Protein AF-A0A0G3HF20-F1 (afdb_monomer_lite)

Secondary structure (DSSP, 8-state):
-------TTHHHHHHHHHHHHHT-S-HHHHHHHHHHHHHT-HHHHHHHHHHHHHHH--SPPPHHHHHHHHHHHT-TTTS-HHHHHHHHHHHHHHHHHHHT----

Foldseek 3Di:
DPPPCPPPLLVVLVVLLVLVLVQDPDVVVSVVLSCCCVVPVNVVSVVVVLVCLVVGDLGARDPVSLVSNLVSQQPVVPDDPVSNVSSVVSSVVSNVSNVVPPPD

Structure (mmCIF, N/CA/C/O backbone):
data_AF-A0A0G3HF20-F1
#
_entry.id   AF-A0A0G3HF20-F1
#
loop_
_atom_site.group_PDB
_atom_site.id
_atom_site.type_symbol
_atom_site.label_atom_id
_atom_site.label_alt_id
_atom_site.label_comp_id
_atom_site.label_asym_id
_atom_site.label_entity_id
_atom_site.label_seq_id
_atom_site.pdbx_PDB_ins_code
_atom_site.Cartn_x
_atom_site.Cartn_y
_atom_site.Cartn_z
_atom_site.occupancy
_atom_site.B_iso_or_equiv
_atom_site.auth_seq_id
_atom_site.auth_comp_id
_atom_site.auth_asym_id
_atom_site.auth_atom_id
_atom_site.pdbx_PDB_model_num
ATOM 1 N N . MET A 1 1 ? 2.939 3.410 -34.552 1.00 37.47 1 MET A N 1
ATOM 2 C CA . MET A 1 1 ? 2.304 2.459 -33.624 1.00 37.47 1 MET A CA 1
ATOM 3 C C . MET A 1 1 ? 3.212 2.412 -32.426 1.00 37.47 1 MET A C 1
ATOM 5 O O . MET A 1 1 ? 4.308 1.889 -32.548 1.00 37.47 1 MET A O 1
ATOM 9 N N . THR A 1 2 ? 2.844 3.107 -31.357 1.00 38.00 2 THR A N 1
ATOM 10 C CA . THR A 1 2 ? 3.542 2.975 -30.081 1.00 38.00 2 THR A CA 1
ATOM 11 C C . THR A 1 2 ? 3.212 1.573 -29.600 1.00 38.00 2 THR A C 1
ATOM 13 O O . THR A 1 2 ? 2.037 1.281 -29.375 1.00 38.00 2 THR A O 1
ATOM 16 N N . ASP A 1 3 ? 4.204 0.687 -29.576 1.00 37.38 3 ASP A N 1
ATOM 17 C CA . ASP A 1 3 ? 4.089 -0.586 -28.877 1.00 37.38 3 ASP A CA 1
ATOM 18 C C . ASP A 1 3 ? 3.858 -0.233 -27.412 1.00 37.38 3 ASP A C 1
ATOM 20 O O . ASP A 1 3 ? 4.785 0.093 -26.673 1.00 37.38 3 ASP A O 1
ATOM 24 N N . VAL A 1 4 ? 2.590 -0.207 -27.009 1.00 41.81 4 VAL A N 1
ATOM 25 C CA . VAL A 1 4 ? 2.227 -0.248 -25.602 1.00 41.81 4 VAL A CA 1
ATOM 26 C C . VAL A 1 4 ? 2.506 -1.687 -25.197 1.00 41.81 4 VAL A C 1
ATOM 28 O O . VAL A 1 4 ? 1.607 -2.526 -25.138 1.00 41.81 4 VAL A O 1
ATOM 31 N N . HIS A 1 5 ? 3.782 -1.994 -24.970 1.00 41.28 5 HIS A N 1
ATOM 32 C CA . HIS A 1 5 ? 4.163 -3.078 -24.086 1.00 41.28 5 HIS A CA 1
ATOM 33 C C . HIS A 1 5 ? 3.663 -2.680 -22.694 1.00 41.28 5 HIS A C 1
ATOM 35 O O . HIS A 1 5 ? 4.427 -2.270 -21.831 1.00 41.28 5 HIS A O 1
ATOM 41 N N . LEU A 1 6 ? 2.347 -2.779 -22.484 1.00 45.34 6 LEU A N 1
ATOM 42 C CA . LEU A 1 6 ? 1.807 -3.081 -21.173 1.00 45.34 6 LEU A CA 1
ATOM 43 C C . LEU A 1 6 ? 2.526 -4.366 -20.789 1.00 45.34 6 LEU A C 1
ATOM 45 O O . LEU A 1 6 ? 2.237 -5.434 -21.342 1.00 45.34 6 LEU A O 1
ATOM 49 N N . HIS A 1 7 ? 3.568 -4.231 -19.970 1.00 48.44 7 HIS A N 1
ATOM 50 C CA . HIS A 1 7 ? 4.332 -5.363 -19.494 1.00 48.44 7 HIS A CA 1
ATOM 51 C C . HIS A 1 7 ? 3.309 -6.366 -18.961 1.00 48.44 7 HIS A C 1
ATOM 53 O O . HIS A 1 7 ? 2.395 -6.006 -18.225 1.00 48.44 7 HIS A O 1
ATOM 59 N N . SER A 1 8 ? 3.402 -7.633 -19.375 1.00 44.47 8 SER A N 1
ATOM 60 C CA . SER A 1 8 ? 2.449 -8.676 -18.948 1.00 44.47 8 SER A CA 1
ATOM 61 C C . SER A 1 8 ? 2.315 -8.793 -17.416 1.00 44.47 8 SER A C 1
ATOM 63 O O . SER A 1 8 ? 1.387 -9.429 -16.916 1.00 44.47 8 SER A O 1
ATOM 65 N N . TRP A 1 9 ? 3.241 -8.155 -16.702 1.00 47.16 9 TRP A N 1
ATOM 66 C CA . TRP A 1 9 ? 3.247 -7.851 -15.284 1.00 47.16 9 TRP A CA 1
ATOM 67 C C . TRP A 1 9 ? 2.078 -6.983 -14.805 1.00 47.16 9 TRP A C 1
ATOM 69 O O . TRP A 1 9 ? 1.373 -7.417 -13.899 1.00 47.16 9 TRP A O 1
ATOM 79 N N . THR A 1 10 ? 1.774 -5.859 -15.466 1.00 51.50 10 THR A N 1
ATOM 80 C CA . THR A 1 10 ? 0.742 -4.885 -15.048 1.00 51.50 10 THR A CA 1
ATOM 81 C C . THR A 1 10 ? -0.648 -5.520 -14.893 1.00 51.50 10 THR A C 1
ATOM 83 O O . THR A 1 10 ? -1.450 -5.107 -14.062 1.00 51.50 10 THR A O 1
ATOM 86 N N . PHE A 1 11 ? -0.946 -6.574 -15.663 1.00 52.03 11 PHE A N 1
ATOM 87 C CA . PHE A 1 11 ? -2.226 -7.288 -15.581 1.00 52.03 11 PHE A CA 1
ATOM 88 C C . PHE A 1 11 ? -2.270 -8.391 -14.512 1.00 52.03 11 PHE A C 1
ATOM 90 O O . PHE A 1 11 ? -3.363 -8.804 -14.121 1.00 52.03 11 PHE A O 1
ATOM 97 N N . LYS A 1 12 ? -1.121 -8.902 -14.049 1.00 54.69 12 LYS A N 1
ATOM 98 C CA . LYS A 1 12 ? -1.064 -9.964 -13.026 1.00 54.69 12 LYS A CA 1
ATOM 99 C C . LYS A 1 12 ? -1.122 -9.404 -11.605 1.00 54.69 12 LYS A C 1
ATOM 101 O O . LYS A 1 12 ? -1.635 -10.089 -10.723 1.00 54.69 12 LYS A O 1
ATOM 106 N N . SER A 1 13 ? -0.627 -8.187 -11.398 1.00 64.81 13 SER A N 1
ATOM 107 C CA . SER A 1 13 ? -0.573 -7.505 -10.100 1.00 64.81 13 SER A CA 1
ATOM 108 C C . SER A 1 13 ? -1.846 -6.712 -9.758 1.00 64.81 13 SER A C 1
ATOM 110 O O . SER A 1 13 ? -2.197 -6.585 -8.582 1.00 64.81 13 SER A O 1
ATOM 112 N N . PHE A 1 14 ? -2.613 -6.309 -10.779 1.00 69.81 14 PHE A N 1
ATOM 113 C CA . PHE A 1 14 ? -3.797 -5.449 -10.659 1.00 69.81 14 PHE A CA 1
ATOM 114 C C . PHE A 1 14 ? -4.826 -5.853 -9.585 1.00 69.81 14 PHE A C 1
ATOM 116 O O . PHE A 1 14 ? -5.296 -4.984 -8.853 1.00 69.81 14 PHE A O 1
ATOM 123 N N . PRO A 1 15 ? -5.217 -7.139 -9.437 1.00 77.12 15 PRO A N 1
ATOM 124 C CA . PRO A 1 15 ? -6.249 -7.504 -8.465 1.00 77.12 15 PRO A CA 1
ATOM 125 C C . PRO A 1 15 ? -5.810 -7.325 -7.007 1.00 77.12 15 PRO A C 1
ATOM 127 O O . PRO A 1 15 ? -6.632 -6.968 -6.167 1.00 77.12 15 PRO A O 1
ATOM 130 N N . ALA A 1 16 ? -4.535 -7.579 -6.699 1.00 80.50 16 ALA A N 1
ATOM 131 C CA . ALA A 1 16 ? -4.010 -7.444 -5.341 1.00 80.50 16 ALA A CA 1
ATOM 132 C C . ALA A 1 16 ? -3.829 -5.967 -4.965 1.00 80.50 16 ALA A C 1
ATOM 134 O O . ALA A 1 16 ? -4.183 -5.562 -3.860 1.00 80.50 16 ALA A O 1
ATOM 135 N N . GLU A 1 17 ? -3.357 -5.154 -5.908 1.00 82.44 17 GLU A N 1
ATOM 136 C CA . GLU A 1 17 ? -3.229 -3.701 -5.752 1.00 82.44 17 GLU A CA 1
ATOM 137 C C . GLU A 1 17 ? -4.587 -3.027 -5.601 1.00 82.44 17 GLU A C 1
ATOM 139 O O . GLU A 1 17 ? -4.799 -2.270 -4.659 1.00 82.44 17 GLU A O 1
ATOM 144 N N . ALA A 1 18 ? -5.543 -3.360 -6.473 1.00 82.00 18 ALA A N 1
ATOM 145 C CA . ALA A 1 18 ? -6.904 -2.848 -6.380 1.00 82.00 18 ALA A CA 1
ATOM 146 C C . ALA A 1 18 ? -7.563 -3.237 -5.049 1.00 82.00 18 ALA A C 1
ATOM 148 O O . ALA A 1 18 ? -8.270 -2.425 -4.450 1.00 82.00 18 ALA A O 1
ATOM 149 N N . ALA A 1 19 ? -7.311 -4.457 -4.558 1.00 85.31 19 ALA A N 1
ATOM 150 C CA . ALA A 1 19 ? -7.769 -4.865 -3.238 1.00 85.31 19 ALA A CA 1
ATOM 151 C C . ALA A 1 19 ? -7.151 -3.985 -2.144 1.00 85.31 19 ALA A C 1
ATOM 153 O O . ALA A 1 19 ? -7.894 -3.471 -1.316 1.00 85.31 19 ALA A O 1
ATOM 154 N N . LEU A 1 20 ? -5.839 -3.739 -2.161 1.00 86.88 20 LEU A N 1
ATOM 155 C CA . LEU A 1 20 ? -5.185 -2.861 -1.186 1.00 86.88 20 LEU A CA 1
ATOM 156 C C . LEU A 1 20 ? -5.722 -1.423 -1.237 1.00 86.88 20 LEU A C 1
ATOM 158 O O . LEU A 1 20 ? -6.072 -0.867 -0.198 1.00 86.88 20 LEU A O 1
ATOM 162 N N . LEU A 1 21 ? -5.873 -0.855 -2.435 1.00 87.38 21 LEU A N 1
ATOM 163 C CA . LEU A 1 21 ? -6.430 0.483 -2.646 1.00 87.38 21 LEU A CA 1
ATOM 164 C C . LEU A 1 21 ? -7.885 0.600 -2.166 1.00 87.38 21 LEU A C 1
ATOM 166 O O . LEU A 1 21 ? -8.283 1.658 -1.687 1.00 87.38 21 LEU A O 1
ATOM 170 N N . SER A 1 22 ? -8.673 -0.480 -2.221 1.00 87.88 22 SER A N 1
ATOM 171 C CA . SER A 1 22 ? -10.055 -0.483 -1.712 1.00 87.88 22 SER A CA 1
ATOM 172 C C . SER A 1 22 ? -10.163 -0.294 -0.193 1.00 87.88 22 SER A C 1
ATOM 174 O O . SER A 1 22 ? -11.228 0.077 0.298 1.00 87.88 22 SER A O 1
ATOM 176 N N . TYR A 1 23 ? -9.064 -0.512 0.539 1.00 87.38 23 TYR A N 1
ATOM 177 C CA . TYR A 1 23 ? -8.954 -0.248 1.976 1.00 87.38 23 TYR A CA 1
ATOM 178 C C . TYR A 1 23 ? -8.257 1.083 2.292 1.00 87.38 23 TYR A C 1
ATOM 180 O O . TYR A 1 23 ? -7.992 1.357 3.462 1.00 87.38 23 TYR A O 1
ATOM 188 N N . SER A 1 24 ? -7.944 1.900 1.281 1.00 87.00 24 SER A N 1
ATOM 189 C CA . SER A 1 24 ? -7.295 3.194 1.489 1.00 87.00 24 SER A CA 1
ATOM 190 C C . SER A 1 24 ? -8.181 4.142 2.296 1.00 87.00 24 SER A C 1
ATOM 192 O O . SER A 1 24 ? -9.381 4.265 2.047 1.00 87.00 24 SER A O 1
ATOM 194 N N . ASP A 1 25 ? -7.563 4.866 3.229 1.00 86.50 25 ASP A N 1
ATOM 195 C CA . ASP A 1 25 ? -8.213 5.956 3.963 1.00 86.50 25 ASP A CA 1
ATOM 196 C C . ASP A 1 25 ? -8.439 7.223 3.114 1.00 86.50 25 ASP A C 1
ATOM 198 O O . ASP A 1 25 ? -9.127 8.143 3.560 1.00 86.50 25 ASP A O 1
ATOM 202 N N . ASP A 1 26 ? -7.888 7.284 1.895 1.00 87.06 26 ASP A N 1
ATOM 203 C CA . ASP A 1 26 ? -8.052 8.394 0.952 1.00 87.06 26 ASP A CA 1
ATOM 204 C C . ASP A 1 26 ? -8.497 7.868 -0.432 1.00 87.06 26 ASP A C 1
ATOM 206 O O . ASP A 1 26 ? -7.661 7.552 -1.285 1.00 87.06 26 ASP A O 1
ATOM 210 N N . PRO A 1 27 ? -9.816 7.725 -0.671 1.00 82.75 27 PRO A N 1
ATOM 211 C CA . PRO A 1 27 ? -10.338 7.089 -1.881 1.00 82.75 27 PRO A CA 1
ATOM 212 C C . PRO A 1 27 ? -10.127 7.922 -3.153 1.00 82.75 27 PRO A C 1
ATOM 214 O O . PRO A 1 27 ? -9.956 7.350 -4.231 1.00 82.75 27 PRO A O 1
ATOM 217 N N . ASP A 1 28 ? -10.118 9.255 -3.044 1.00 84.50 28 ASP A N 1
ATOM 218 C CA . ASP A 1 28 ? -9.869 10.146 -4.184 1.00 84.50 28 ASP A CA 1
ATOM 219 C C . ASP A 1 28 ? -8.414 10.015 -4.650 1.00 84.50 28 ASP A C 1
ATOM 221 O O . ASP A 1 28 ? -8.130 9.951 -5.850 1.00 84.50 28 ASP A O 1
ATOM 225 N N . TRP A 1 29 ? -7.488 9.903 -3.698 1.00 85.81 29 TRP A N 1
ATOM 226 C CA . TRP A 1 29 ? -6.094 9.623 -3.997 1.00 85.81 29 TRP A CA 1
ATOM 227 C C . TRP A 1 29 ? -5.876 8.201 -4.535 1.00 85.81 29 TRP A C 1
ATOM 229 O O . TRP A 1 29 ? -5.185 8.030 -5.541 1.00 85.81 29 TRP A O 1
ATOM 239 N N . ALA A 1 30 ? -6.500 7.188 -3.926 1.00 83.81 30 ALA A N 1
ATOM 240 C CA . ALA A 1 30 ? -6.391 5.801 -4.377 1.00 83.81 30 ALA A CA 1
ATOM 241 C C . ALA A 1 30 ? -6.821 5.649 -5.847 1.00 83.81 30 ALA A C 1
ATOM 243 O O . ALA A 1 30 ? -6.199 4.916 -6.621 1.00 83.81 30 ALA A O 1
ATOM 244 N N . TYR A 1 31 ? -7.845 6.403 -6.259 1.00 81.06 31 TYR A N 1
ATOM 245 C CA . TYR A 1 31 ? -8.249 6.506 -7.657 1.00 81.06 31 TYR A CA 1
ATOM 246 C C . TYR A 1 31 ? -7.156 7.135 -8.541 1.00 81.06 31 TYR A C 1
ATOM 248 O O . TYR A 1 31 ? -6.867 6.601 -9.612 1.00 81.06 31 TYR A O 1
ATOM 256 N N . SER A 1 32 ? -6.513 8.220 -8.097 1.00 80.81 32 SER A N 1
ATOM 257 C CA . SER A 1 32 ? -5.416 8.872 -8.833 1.00 80.81 32 SER A CA 1
ATOM 258 C C . SER A 1 32 ? -4.232 7.929 -9.068 1.00 80.81 32 SER A C 1
ATOM 260 O O . SER A 1 32 ? -3.790 7.782 -10.205 1.00 80.81 32 SER A O 1
ATOM 262 N N . VAL A 1 33 ? -3.777 7.222 -8.030 1.00 78.88 33 VAL A N 1
ATOM 263 C CA . VAL A 1 33 ? -2.689 6.233 -8.135 1.00 78.88 33 VAL A CA 1
ATOM 264 C C . VAL A 1 33 ? -3.044 5.099 -9.080 1.00 78.88 33 VAL A C 1
ATOM 266 O O . VAL A 1 33 ? -2.239 4.737 -9.936 1.00 78.88 33 VAL A O 1
ATOM 269 N N . SER A 1 34 ? -4.274 4.581 -8.993 1.00 77.38 34 SER A N 1
ATOM 270 C CA . SER A 1 34 ? -4.730 3.536 -9.914 1.00 77.38 34 SER A CA 1
ATOM 271 C C . SER A 1 34 ? -4.653 3.985 -11.379 1.00 77.38 34 SER A C 1
ATOM 273 O O . SER A 1 34 ? -4.364 3.179 -12.261 1.00 77.38 34 SER A O 1
ATOM 275 N N . PHE A 1 35 ? -4.855 5.279 -11.650 1.00 75.25 35 PHE A N 1
ATOM 276 C CA . PHE A 1 35 ? -4.748 5.833 -12.992 1.00 75.25 35 PHE A CA 1
ATOM 277 C C . PHE A 1 35 ? -3.289 5.971 -13.445 1.00 75.25 35 PHE A C 1
ATOM 279 O O . PHE A 1 35 ? -2.986 5.581 -14.572 1.00 75.25 35 PHE A O 1
ATOM 286 N N . SER A 1 36 ? -2.386 6.448 -12.580 1.00 74.12 36 SER A N 1
ATOM 287 C CA . SER A 1 36 ? -0.941 6.521 -12.870 1.00 74.12 36 SER A CA 1
ATOM 288 C C . SER A 1 36 ? -0.356 5.135 -13.168 1.00 74.12 36 SER A C 1
ATOM 290 O O . SER A 1 36 ? 0.324 4.940 -14.178 1.00 74.12 36 SER A O 1
ATOM 292 N N . MET A 1 37 ? -0.742 4.135 -12.368 1.00 73.44 37 MET A N 1
ATOM 293 C CA . MET A 1 37 ? -0.326 2.742 -12.545 1.00 73.44 37 MET A CA 1
ATOM 294 C C . MET A 1 37 ? -0.781 2.138 -13.882 1.00 73.44 37 MET A C 1
ATOM 296 O O . MET A 1 37 ? -0.022 1.422 -14.534 1.00 73.44 37 MET A O 1
ATOM 300 N N . VAL A 1 38 ? -2.006 2.439 -14.328 1.00 70.31 38 VAL A N 1
ATOM 301 C CA . VAL A 1 38 ? -2.541 1.981 -15.628 1.00 70.31 38 VAL A CA 1
ATOM 302 C C . VAL A 1 38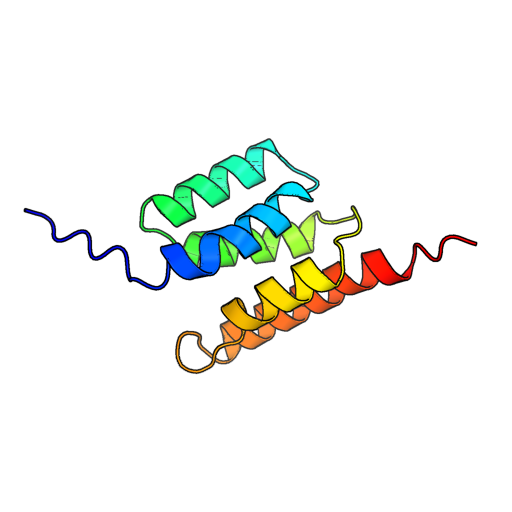 ? -1.993 2.803 -16.802 1.00 70.31 38 VAL A C 1
ATOM 304 O O . VAL A 1 38 ? -1.914 2.301 -17.925 1.00 70.31 38 VAL A O 1
ATOM 307 N N . GLY A 1 39 ? -1.630 4.064 -16.563 1.00 63.56 39 GLY A N 1
ATOM 308 C CA . GLY A 1 39 ? -1.233 5.046 -17.575 1.00 63.56 39 GLY A CA 1
ATOM 309 C C . GLY A 1 39 ? 0.192 4.904 -18.116 1.00 63.56 39 GLY A C 1
ATOM 310 O O . GLY A 1 39 ? 0.527 5.588 -19.083 1.00 63.56 39 GLY A O 1
ATOM 311 N N . GLY A 1 40 ? 1.005 4.008 -17.545 1.00 64.69 40 GLY A N 1
ATOM 312 C CA . GLY A 1 40 ? 2.399 3.773 -17.943 1.00 64.69 40 GLY A CA 1
ATOM 313 C C . GLY A 1 40 ? 3.447 4.320 -16.967 1.00 64.69 40 GLY A C 1
ATOM 314 O O . GLY A 1 40 ? 4.633 4.176 -17.240 1.00 64.69 40 GLY A O 1
ATOM 315 N N . GLU A 1 41 ? 3.024 4.888 -15.836 1.00 72.25 41 GLU A N 1
ATOM 316 C CA . GLU A 1 41 ? 3.874 5.406 -14.750 1.00 72.25 41 GLU A CA 1
ATOM 317 C C . GLU A 1 41 ? 3.772 4.469 -13.534 1.00 72.25 41 GLU A C 1
ATOM 319 O O . GLU A 1 41 ? 3.455 4.874 -12.418 1.00 72.25 41 GLU A O 1
ATOM 324 N N . TYR A 1 42 ? 3.928 3.165 -13.778 1.00 72.12 42 TYR A N 1
ATOM 325 C CA . TYR A 1 42 ? 3.626 2.136 -12.783 1.00 72.12 42 TYR A CA 1
ATOM 326 C C . TYR A 1 42 ? 4.561 2.173 -11.574 1.00 72.12 42 TYR A C 1
ATOM 328 O O . TYR A 1 42 ? 4.064 2.171 -10.453 1.00 72.12 42 TYR A O 1
ATOM 336 N N . GLU A 1 43 ? 5.877 2.258 -11.782 1.00 73.25 43 GLU A N 1
ATOM 337 C CA . GLU A 1 43 ? 6.859 2.344 -10.688 1.00 73.25 43 GLU A CA 1
ATOM 338 C C . GLU A 1 43 ? 6.620 3.590 -9.822 1.00 73.25 43 GLU A C 1
ATOM 340 O O . GLU A 1 43 ? 6.471 3.470 -8.608 1.00 73.25 43 GLU A O 1
ATOM 345 N N . ASP A 1 44 ? 6.449 4.759 -10.447 1.00 76.56 44 ASP A N 1
ATOM 346 C CA . ASP A 1 44 ? 6.140 6.012 -9.746 1.00 76.56 44 ASP A CA 1
ATOM 347 C C . ASP A 1 44 ? 4.807 5.925 -8.979 1.00 76.56 44 ASP A C 1
ATOM 349 O O . ASP A 1 44 ? 4.699 6.375 -7.837 1.00 76.56 44 ASP A O 1
ATOM 353 N N . GLY A 1 45 ? 3.791 5.294 -9.577 1.00 78.94 45 GLY A N 1
ATOM 354 C CA . GLY A 1 45 ? 2.500 5.056 -8.935 1.00 78.94 45 GLY A CA 1
ATOM 355 C C . GLY A 1 45 ? 2.589 4.107 -7.736 1.00 78.94 45 GLY A C 1
ATOM 356 O O . GLY A 1 45 ? 1.931 4.345 -6.724 1.00 78.94 45 GLY A O 1
ATOM 357 N N . VAL A 1 46 ? 3.410 3.052 -7.812 1.00 83.00 46 VAL A N 1
ATOM 358 C CA . VAL A 1 46 ? 3.687 2.148 -6.680 1.00 83.00 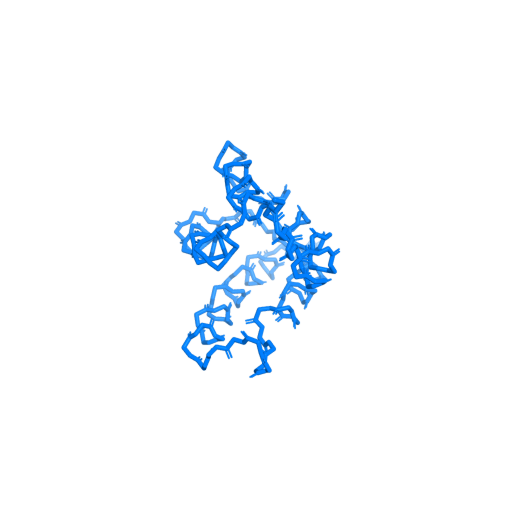46 VAL A 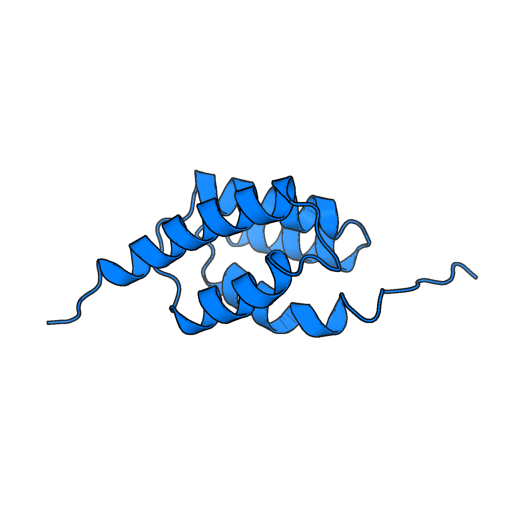CA 1
ATOM 359 C C . VAL A 1 46 ? 4.425 2.894 -5.570 1.00 83.00 46 VAL A C 1
ATOM 361 O O . VAL A 1 46 ? 4.071 2.746 -4.398 1.00 83.00 46 VAL A O 1
ATOM 364 N N . ASP A 1 47 ? 5.415 3.713 -5.916 1.00 85.25 47 ASP A N 1
ATOM 365 C CA . ASP A 1 47 ? 6.207 4.456 -4.939 1.00 85.25 47 ASP A CA 1
ATOM 366 C C . ASP A 1 47 ? 5.355 5.480 -4.173 1.00 85.25 47 ASP A C 1
ATOM 368 O O . ASP A 1 47 ? 5.373 5.513 -2.934 1.00 85.25 47 ASP A O 1
ATOM 372 N N . GLU A 1 48 ? 4.517 6.229 -4.900 1.00 85.56 48 GLU A N 1
ATOM 373 C CA . GLU A 1 48 ? 3.525 7.143 -4.331 1.00 85.56 48 GLU A CA 1
ATOM 374 C C . GLU A 1 48 ? 2.509 6.383 -3.464 1.00 85.56 48 GLU A C 1
ATOM 376 O O . GLU A 1 48 ? 2.162 6.833 -2.364 1.00 85.56 48 GLU A O 1
ATOM 381 N N . MET A 1 49 ? 2.070 5.201 -3.918 1.00 88.31 49 MET A N 1
ATOM 382 C CA . MET A 1 49 ? 1.175 4.332 -3.156 1.00 88.31 49 MET A CA 1
ATOM 383 C C . MET A 1 49 ? 1.754 3.978 -1.788 1.00 88.31 49 MET A C 1
ATOM 385 O O . MET A 1 49 ? 1.085 4.128 -0.761 1.00 88.31 49 MET A O 1
ATOM 389 N N . LEU A 1 50 ? 2.998 3.501 -1.768 1.00 90.50 50 LEU A N 1
ATOM 390 C CA . LEU A 1 50 ? 3.675 3.083 -0.548 1.00 90.50 50 LEU A CA 1
ATOM 391 C C . LEU A 1 50 ? 3.897 4.261 0.406 1.00 90.50 50 LEU A C 1
ATOM 393 O O . LEU A 1 50 ? 3.659 4.115 1.606 1.00 90.50 50 LEU A O 1
ATOM 397 N N . ASP A 1 51 ? 4.284 5.432 -0.100 1.00 89.81 51 ASP A N 1
ATOM 398 C CA . ASP A 1 51 ? 4.488 6.615 0.743 1.00 89.81 51 ASP A CA 1
ATOM 399 C C . ASP A 1 51 ? 3.204 7.085 1.417 1.00 89.81 51 ASP A C 1
ATOM 401 O O . ASP A 1 51 ? 3.210 7.460 2.590 1.00 89.81 51 ASP A O 1
ATOM 405 N N . LEU A 1 52 ? 2.074 7.043 0.718 1.00 86.06 52 LEU A N 1
ATOM 406 C CA . LEU A 1 52 ? 0.815 7.509 1.289 1.00 86.06 52 LEU A CA 1
ATOM 407 C C . LEU A 1 52 ? 0.145 6.477 2.186 1.00 86.06 52 LEU A C 1
ATOM 409 O O . LEU A 1 52 ? -0.453 6.870 3.190 1.00 86.06 52 LEU A O 1
ATOM 413 N N . LEU A 1 53 ? 0.339 5.183 1.928 1.00 89.62 53 LEU A N 1
ATOM 414 C CA . LEU A 1 53 ? 0.046 4.149 2.919 1.00 89.62 53 LEU A CA 1
ATOM 415 C C . LEU A 1 53 ? 0.879 4.363 4.192 1.00 89.62 53 LEU A C 1
ATOM 417 O O . LEU A 1 53 ? 0.347 4.274 5.300 1.00 89.62 53 LEU A O 1
ATOM 421 N N . ASP A 1 54 ? 2.159 4.721 4.062 1.00 90.25 54 ASP A N 1
ATOM 422 C CA . ASP A 1 54 ? 2.990 5.063 5.217 1.00 90.25 54 ASP A CA 1
ATOM 423 C C . ASP A 1 54 ? 2.523 6.364 5.891 1.00 90.25 54 ASP A C 1
ATOM 425 O O . ASP A 1 54 ? 2.540 6.482 7.109 1.00 90.25 54 ASP A O 1
ATOM 429 N N . LEU A 1 55 ? 2.036 7.362 5.167 1.00 88.50 55 LEU A N 1
ATOM 430 C CA . LEU A 1 55 ? 1.631 8.618 5.802 1.00 88.50 55 LEU A CA 1
ATOM 431 C C . LEU A 1 55 ? 0.240 8.563 6.442 1.00 88.50 55 LEU A C 1
ATOM 433 O O . LEU A 1 55 ? 0.028 9.192 7.481 1.00 88.50 55 LEU A O 1
ATOM 437 N N . ARG A 1 56 ? -0.714 7.871 5.814 1.00 84.31 56 ARG A N 1
ATOM 438 C CA . ARG A 1 56 ? -2.148 8.079 6.070 1.00 84.31 56 ARG A CA 1
ATOM 439 C C . ARG A 1 56 ? -2.910 6.836 6.504 1.00 84.31 56 ARG A C 1
ATOM 441 O O . ARG A 1 56 ? -3.967 7.003 7.106 1.00 84.31 56 ARG A O 1
ATOM 448 N N . GLN A 1 57 ? -2.400 5.630 6.242 1.00 90.31 57 GLN A N 1
ATOM 449 C CA . GLN A 1 57 ? -3.162 4.415 6.521 1.00 90.31 57 GLN A CA 1
ATOM 450 C C . GLN A 1 57 ? -3.336 4.191 8.033 1.00 90.31 57 GLN A C 1
ATOM 452 O O . GLN A 1 57 ? -2.372 4.031 8.786 1.00 90.31 57 GLN A O 1
ATOM 457 N N . VAL A 1 58 ? -4.591 4.131 8.455 1.00 88.44 58 VAL A N 1
ATOM 458 C CA . VAL A 1 58 ? -5.081 3.796 9.793 1.00 88.44 58 VAL A CA 1
ATOM 459 C C . VAL A 1 58 ? -6.152 2.707 9.744 1.00 88.44 58 VAL A C 1
ATOM 461 O O . VAL A 1 58 ? -6.278 1.953 10.712 1.00 88.44 58 VAL A O 1
ATOM 464 N N . THR A 1 59 ? -6.887 2.571 8.634 1.00 88.00 59 THR A N 1
ATOM 465 C CA . THR A 1 59 ? -7.859 1.489 8.460 1.00 88.00 59 THR A CA 1
ATOM 466 C C . THR A 1 59 ? -7.136 0.138 8.361 1.00 88.00 59 THR A C 1
ATOM 468 O O . THR A 1 59 ? -6.203 -0.014 7.565 1.00 88.00 59 THR A O 1
ATOM 471 N N . PRO A 1 60 ? -7.535 -0.868 9.160 1.00 89.44 60 PRO A N 1
ATOM 472 C CA . PRO A 1 60 ? -6.994 -2.217 9.071 1.00 89.44 60 PRO A CA 1
ATOM 473 C C . PRO A 1 60 ? -7.196 -2.848 7.689 1.00 89.44 60 PRO A C 1
ATOM 475 O O . PRO A 1 60 ? -8.313 -2.884 7.176 1.00 89.44 60 PRO A O 1
ATOM 478 N N . VAL A 1 61 ? -6.127 -3.423 7.134 1.00 89.94 61 VAL A N 1
ATOM 479 C CA . VAL A 1 61 ? -6.171 -4.196 5.885 1.00 89.94 61 VAL A CA 1
ATOM 480 C C . VAL A 1 61 ? -6.118 -5.694 6.211 1.00 89.94 61 VAL A C 1
ATOM 482 O O . VAL A 1 61 ? -5.299 -6.103 7.044 1.00 89.94 61 VAL A O 1
ATOM 485 N N . PRO A 1 62 ? -6.959 -6.536 5.581 1.00 90.62 62 PRO A N 1
ATOM 486 C CA . PRO A 1 62 ? -6.890 -7.983 5.742 1.00 90.62 62 PRO A CA 1
ATOM 487 C C . PRO A 1 62 ? -5.503 -8.549 5.422 1.00 90.62 62 PRO A C 1
ATOM 489 O O . PRO A 1 62 ? -4.830 -8.138 4.475 1.00 90.62 62 PRO A O 1
ATOM 492 N N . ARG A 1 63 ? -5.063 -9.516 6.230 1.00 90.38 63 ARG A N 1
ATOM 493 C CA . ARG A 1 63 ? -3.711 -10.082 6.147 1.00 90.38 63 ARG A CA 1
ATOM 494 C C . ARG A 1 63 ? -3.421 -10.734 4.793 1.00 90.38 63 ARG A C 1
ATOM 496 O O . ARG A 1 63 ? -2.314 -10.604 4.287 1.00 90.38 63 ARG A O 1
ATOM 503 N N . ASP A 1 64 ? -4.398 -11.425 4.225 1.00 90.38 64 ASP A N 1
ATOM 504 C CA . ASP A 1 64 ? -4.313 -12.077 2.919 1.00 90.38 64 ASP A CA 1
ATOM 505 C C . ASP A 1 64 ? -4.105 -11.072 1.777 1.00 90.38 64 ASP A C 1
ATOM 507 O O . ASP A 1 64 ? -3.311 -11.332 0.874 1.00 90.38 64 ASP A O 1
ATOM 511 N N . VAL A 1 65 ? -4.733 -9.893 1.854 1.00 90.31 65 VAL A N 1
ATOM 512 C CA . VAL A 1 65 ? -4.502 -8.789 0.907 1.00 90.31 65 VAL A CA 1
ATOM 513 C C . VAL A 1 65 ? -3.067 -8.270 1.026 1.00 90.31 65 VAL A C 1
ATOM 515 O O . VAL A 1 65 ? -2.377 -8.127 0.018 1.00 90.31 65 VAL A O 1
ATOM 518 N N . VAL A 1 66 ? -2.576 -8.056 2.252 1.00 92.06 66 VAL A N 1
ATOM 519 C CA . VAL A 1 66 ? -1.193 -7.602 2.486 1.00 92.06 66 VAL A CA 1
ATOM 520 C C . VAL A 1 66 ? -0.165 -8.628 1.998 1.00 92.06 66 VAL A C 1
ATOM 522 O O . VAL A 1 66 ? 0.837 -8.252 1.394 1.00 92.06 66 VAL A O 1
ATOM 525 N N . GLU A 1 67 ? -0.393 -9.922 2.231 1.00 92.00 67 GLU A N 1
ATOM 526 C CA . GLU A 1 67 ? 0.492 -10.995 1.757 1.00 92.00 67 GLU A CA 1
ATOM 527 C C . GLU A 1 67 ? 0.490 -11.108 0.224 1.00 92.00 67 GLU A C 1
ATOM 529 O O . GLU A 1 67 ? 1.552 -11.301 -0.375 1.00 92.00 67 GLU A O 1
ATOM 534 N N . ALA A 1 68 ? -0.670 -10.936 -0.418 1.00 90.00 68 ALA A N 1
ATOM 535 C CA . ALA A 1 68 ? -0.778 -10.925 -1.874 1.00 90.00 68 ALA A CA 1
ATOM 536 C C . ALA A 1 68 ? 0.018 -9.769 -2.496 1.00 90.00 68 ALA A C 1
ATOM 538 O O . ALA A 1 68 ? 0.766 -9.994 -3.446 1.00 90.00 68 ALA A O 1
ATOM 539 N N . VAL A 1 69 ? -0.088 -8.562 -1.931 1.00 90.44 69 VAL A N 1
ATOM 540 C CA . VAL A 1 69 ? 0.676 -7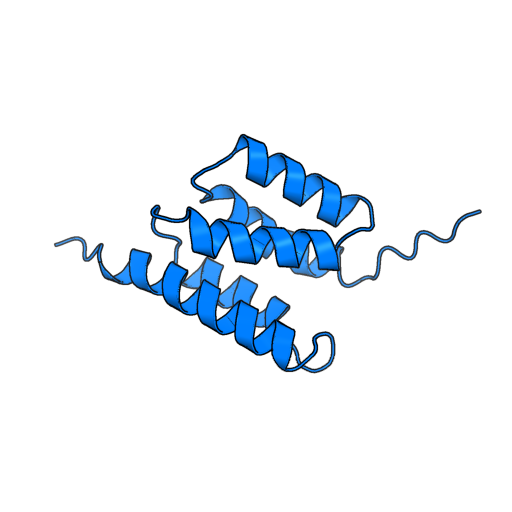.396 -2.399 1.00 90.44 69 VAL A CA 1
ATOM 541 C C . VAL A 1 69 ? 2.165 -7.532 -2.099 1.00 90.44 69 VAL A C 1
ATOM 543 O O . VAL A 1 69 ? 2.987 -7.233 -2.961 1.00 90.44 69 VAL A O 1
ATOM 546 N N . ARG A 1 70 ? 2.537 -8.057 -0.924 1.00 92.62 70 ARG A N 1
ATOM 547 C CA . ARG A 1 70 ? 3.949 -8.280 -0.582 1.00 92.62 70 ARG A CA 1
ATOM 548 C C . ARG A 1 70 ? 4.645 -9.138 -1.622 1.00 92.62 70 ARG A C 1
ATOM 550 O O . ARG A 1 70 ? 5.725 -8.785 -2.062 1.00 92.62 70 ARG A O 1
ATOM 557 N N . LYS A 1 71 ? 4.009 -10.227 -2.054 1.00 90.56 71 LYS A N 1
ATOM 558 C CA . LYS A 1 71 ? 4.587 -11.109 -3.072 1.00 90.56 71 LYS A CA 1
ATOM 559 C C . LYS A 1 71 ? 4.936 -10.371 -4.372 1.00 90.56 71 LYS A C 1
ATOM 561 O O . LYS A 1 71 ? 5.868 -10.787 -5.046 1.00 90.56 71 LYS A O 1
ATOM 566 N N . LEU A 1 72 ? 4.193 -9.320 -4.719 1.00 86.69 72 LEU A N 1
ATOM 567 C CA . LEU A 1 72 ? 4.396 -8.542 -5.941 1.00 86.69 72 LEU A CA 1
ATOM 568 C C . LEU A 1 72 ? 5.505 -7.498 -5.781 1.00 86.69 72 LEU A C 1
ATOM 570 O O . LEU A 1 72 ? 6.347 -7.380 -6.661 1.00 86.69 72 LEU A O 1
ATOM 574 N N . PHE A 1 73 ? 5.533 -6.775 -4.658 1.00 86.75 73 PHE A N 1
ATOM 575 C CA . PHE A 1 73 ? 6.487 -5.677 -4.421 1.00 86.75 73 PHE A CA 1
ATOM 576 C C . PHE A 1 73 ? 7.793 -6.102 -3.753 1.00 86.75 73 PHE A C 1
ATOM 578 O O . PHE A 1 73 ? 8.619 -5.265 -3.403 1.00 86.75 73 PHE A O 1
ATOM 585 N N . THR A 1 74 ? 7.977 -7.400 -3.524 1.00 87.81 74 THR A N 1
ATOM 586 C CA . THR A 1 74 ? 9.223 -7.941 -2.975 1.00 87.81 74 THR A CA 1
ATOM 587 C C . THR A 1 74 ? 9.839 -9.004 -3.878 1.00 87.81 74 THR A C 1
ATOM 589 O O . THR A 1 74 ? 10.539 -9.884 -3.379 1.00 87.81 74 THR A O 1
ATOM 592 N N . ASP A 1 75 ? 9.525 -8.979 -5.176 1.00 88.00 75 ASP A N 1
ATOM 593 C CA . ASP A 1 75 ? 10.140 -9.864 -6.165 1.00 88.00 75 ASP A CA 1
ATOM 594 C C . ASP A 1 75 ? 11.511 -9.304 -6.600 1.00 88.00 75 ASP A C 1
ATOM 596 O O . ASP A 1 75 ? 11.557 -8.272 -7.272 1.00 88.00 75 ASP A O 1
ATOM 600 N N . PRO A 1 76 ? 12.636 -9.945 -6.233 1.00 86.50 76 PRO A N 1
ATOM 601 C CA . PRO A 1 76 ? 13.973 -9.451 -6.560 1.00 86.50 76 PRO A CA 1
ATOM 602 C C . PRO A 1 76 ? 14.329 -9.557 -8.046 1.00 86.50 76 PRO A C 1
ATOM 604 O O . PRO A 1 76 ? 15.364 -9.032 -8.452 1.00 86.50 76 PRO A O 1
ATOM 607 N N . GLU A 1 77 ? 13.533 -10.256 -8.864 1.00 86.81 77 GLU A N 1
ATOM 608 C CA . GLU A 1 77 ? 13.738 -10.250 -10.318 1.00 86.81 77 GLU A CA 1
ATOM 609 C C . GLU A 1 77 ? 13.285 -8.930 -10.960 1.00 86.81 77 GLU A C 1
ATOM 611 O O . GLU A 1 77 ? 13.677 -8.636 -12.089 1.00 86.81 77 GLU A O 1
ATOM 616 N N . GLU A 1 78 ? 12.469 -8.146 -10.251 1.00 76.75 78 GLU A N 1
ATOM 617 C CA . GLU A 1 78 ? 11.694 -7.045 -10.833 1.00 76.75 78 GLU A CA 1
ATOM 618 C C . GLU A 1 78 ? 11.884 -5.727 -10.070 1.00 76.75 78 GLU A C 1
ATOM 620 O O . GLU A 1 78 ? 11.717 -4.663 -10.654 1.00 76.75 78 GLU A O 1
ATOM 625 N N . TRP A 1 79 ? 12.311 -5.786 -8.805 1.00 83.12 79 TRP A N 1
ATOM 626 C CA . TRP A 1 79 ? 12.539 -4.618 -7.952 1.00 83.12 79 TRP A CA 1
ATOM 627 C C . TRP A 1 79 ? 13.966 -4.580 -7.405 1.00 83.12 79 TRP A C 1
ATOM 629 O O . TRP A 1 79 ? 14.592 -5.617 -7.170 1.00 83.12 79 TRP A O 1
ATOM 639 N N . SER A 1 80 ? 14.476 -3.377 -7.148 1.00 87.81 80 SER A N 1
ATOM 640 C CA . SER A 1 80 ? 15.748 -3.185 -6.451 1.00 87.81 80 SER A CA 1
ATOM 641 C C . SER A 1 80 ? 15.637 -3.484 -4.951 1.00 87.81 80 SER A C 1
ATOM 643 O O . SER A 1 80 ? 14.568 -3.379 -4.351 1.00 87.81 80 SER A O 1
ATOM 645 N N . ASP A 1 81 ? 16.766 -3.795 -4.305 1.00 92.06 81 ASP A N 1
ATOM 646 C CA . ASP A 1 81 ? 16.811 -4.055 -2.857 1.00 92.06 81 ASP A CA 1
ATOM 647 C C . ASP A 1 81 ? 16.223 -2.896 -2.021 1.00 92.06 81 ASP A C 1
ATOM 649 O O . ASP A 1 81 ? 15.585 -3.137 -0.996 1.00 92.06 81 ASP A O 1
ATOM 653 N N . GLU A 1 82 ? 16.403 -1.646 -2.465 1.00 90.69 82 GLU A N 1
ATOM 654 C CA . GLU A 1 82 ? 15.884 -0.446 -1.791 1.00 90.69 82 GLU A CA 1
ATOM 655 C C . GLU A 1 82 ? 14.352 -0.362 -1.867 1.00 90.69 82 GLU A C 1
ATOM 657 O O . GLU A 1 82 ? 13.683 -0.109 -0.860 1.00 90.69 82 GLU A O 1
ATOM 662 N N . GLU A 1 83 ? 13.779 -0.638 -3.039 1.00 87.56 83 GLU A N 1
ATOM 663 C CA . GLU A 1 83 ? 12.326 -0.670 -3.246 1.00 87.56 83 GLU A CA 1
ATOM 664 C C . GLU A 1 83 ? 11.684 -1.804 -2.443 1.00 87.56 83 GLU A C 1
ATOM 666 O O . GLU A 1 83 ? 10.663 -1.609 -1.778 1.00 87.56 83 GLU A O 1
ATOM 671 N N . ILE A 1 84 ? 12.335 -2.969 -2.414 1.00 92.00 84 ILE A N 1
ATOM 672 C CA . ILE A 1 84 ? 11.910 -4.120 -1.614 1.00 92.00 84 ILE A CA 1
ATOM 673 C C . ILE A 1 84 ? 11.936 -3.782 -0.119 1.00 92.00 84 ILE A C 1
ATOM 675 O O . ILE A 1 84 ? 11.022 -4.164 0.624 1.00 92.00 84 ILE A O 1
ATOM 679 N N . GLU A 1 85 ? 12.962 -3.074 0.357 1.00 94.50 85 GLU A N 1
ATOM 680 C CA . GLU A 1 85 ? 13.049 -2.632 1.751 1.00 94.50 85 GLU A CA 1
ATOM 681 C C . GLU A 1 85 ? 11.919 -1.649 2.094 1.00 94.50 85 GLU A C 1
ATOM 683 O O . GLU A 1 85 ? 11.223 -1.836 3.103 1.00 94.50 85 GLU A O 1
ATOM 688 N N . LYS A 1 86 ? 11.674 -0.647 1.235 1.00 93.38 86 LYS A N 1
ATOM 689 C CA . LYS A 1 86 ? 10.564 0.309 1.389 1.00 93.38 86 LYS A CA 1
ATOM 690 C C . LYS A 1 86 ? 9.218 -0.417 1.435 1.00 93.38 86 LYS A C 1
ATOM 692 O O . LYS A 1 86 ? 8.453 -0.211 2.382 1.00 93.38 86 LYS A O 1
ATOM 697 N N . ALA A 1 87 ? 8.947 -1.310 0.483 1.00 92.81 87 ALA A N 1
ATOM 698 C CA . ALA A 1 87 ? 7.704 -2.072 0.421 1.00 92.81 87 ALA A CA 1
ATOM 699 C C . ALA A 1 87 ? 7.483 -2.919 1.682 1.00 92.81 87 ALA A C 1
ATOM 701 O O . ALA A 1 87 ? 6.411 -2.863 2.290 1.00 92.81 87 ALA A O 1
ATOM 702 N N .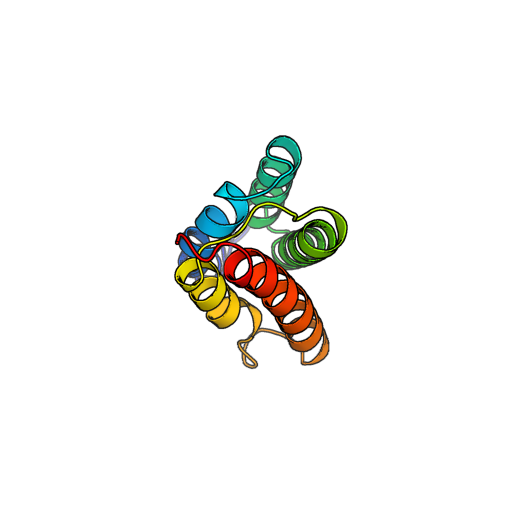 ASN A 1 88 ? 8.503 -3.658 2.136 1.00 95.25 88 ASN A N 1
ATOM 703 C CA . ASN A 1 88 ? 8.400 -4.460 3.356 1.00 95.25 88 ASN A CA 1
ATOM 704 C C . ASN A 1 88 ? 8.090 -3.600 4.588 1.00 95.25 88 ASN A C 1
ATOM 706 O O . ASN A 1 88 ? 7.191 -3.954 5.353 1.00 95.25 88 ASN A O 1
ATOM 710 N N . ARG A 1 89 ? 8.769 -2.456 4.754 1.00 95.69 89 ARG A N 1
ATOM 711 C CA . ARG A 1 89 ? 8.543 -1.532 5.878 1.00 95.69 89 ARG A CA 1
ATOM 712 C C . ARG A 1 89 ? 7.091 -1.056 5.939 1.00 95.69 89 ARG A C 1
ATOM 714 O O . ARG A 1 89 ? 6.463 -1.112 6.999 1.00 95.69 89 ARG A O 1
ATOM 721 N N . VAL A 1 90 ? 6.555 -0.594 4.809 1.00 94.25 90 VAL A N 1
ATOM 722 C CA . VAL A 1 90 ? 5.183 -0.073 4.728 1.00 94.25 90 VAL A CA 1
ATOM 723 C C . VAL A 1 90 ? 4.166 -1.192 4.950 1.00 94.25 90 VAL A C 1
ATOM 725 O O . VAL A 1 90 ? 3.250 -1.049 5.760 1.00 94.25 90 VAL A O 1
ATOM 728 N N . LEU A 1 91 ? 4.346 -2.348 4.309 1.00 93.62 91 LEU A N 1
ATOM 729 C CA . LEU A 1 91 ? 3.423 -3.476 4.448 1.00 93.62 91 LEU A CA 1
ATOM 730 C C . LEU A 1 91 ? 3.449 -4.090 5.857 1.00 93.62 91 LEU A C 1
ATOM 732 O O . LEU A 1 91 ? 2.417 -4.567 6.328 1.00 93.62 91 LEU A O 1
ATOM 736 N N . ASP A 1 92 ? 4.582 -4.059 6.566 1.00 93.81 92 ASP A N 1
ATOM 737 C CA . ASP A 1 92 ? 4.668 -4.474 7.975 1.00 93.81 92 ASP A CA 1
ATOM 738 C C . ASP A 1 92 ? 3.841 -3.570 8.891 1.00 93.81 92 ASP A C 1
ATOM 740 O O . ASP A 1 92 ? 3.153 -4.059 9.800 1.00 93.81 92 ASP A O 1
ATOM 744 N N . LYS A 1 93 ? 3.877 -2.258 8.635 1.00 92.00 93 LYS A N 1
ATOM 745 C CA . LYS A 1 93 ? 3.060 -1.269 9.337 1.00 92.00 93 LYS A CA 1
ATOM 746 C C . LYS A 1 93 ? 1.577 -1.485 9.063 1.00 92.00 93 LYS A C 1
ATOM 748 O O . LYS A 1 93 ? 0.799 -1.585 10.010 1.00 92.00 93 LYS A O 1
ATOM 753 N N . VAL A 1 94 ? 1.192 -1.614 7.794 1.00 91.06 94 VAL A N 1
ATOM 754 C CA . VAL A 1 94 ? -0.201 -1.867 7.394 1.00 91.06 94 VAL A CA 1
ATOM 755 C C . VAL A 1 94 ? -0.716 -3.170 8.019 1.00 91.06 94 VAL A C 1
ATOM 757 O O . VAL A 1 94 ? -1.794 -3.190 8.614 1.00 91.06 94 VAL A O 1
ATOM 760 N N . ALA A 1 95 ? 0.085 -4.242 8.005 1.00 90.75 95 ALA A N 1
ATOM 761 C CA . ALA A 1 95 ? -0.256 -5.504 8.665 1.00 90.75 95 ALA A CA 1
ATOM 762 C C . ALA A 1 95 ? -0.440 -5.362 10.186 1.00 90.75 95 ALA A C 1
ATOM 764 O O . ALA A 1 95 ? -1.217 -6.106 10.788 1.00 90.75 95 ALA A O 1
ATOM 765 N N . ALA A 1 96 ? 0.276 -4.437 10.834 1.00 88.88 96 ALA A N 1
ATOM 766 C CA . ALA A 1 96 ? 0.158 -4.205 12.271 1.00 88.88 96 ALA A CA 1
ATOM 767 C C . ALA A 1 96 ? -1.200 -3.615 12.668 1.00 88.88 96 ALA A C 1
ATOM 769 O O . ALA A 1 96 ? -1.704 -3.957 13.738 1.00 88.88 96 ALA A O 1
ATOM 770 N N . LEU A 1 97 ? -1.815 -2.808 11.798 1.00 86.56 97 LEU A N 1
ATOM 771 C CA . LEU A 1 97 ? -3.149 -2.239 12.024 1.00 86.56 97 LEU A CA 1
ATOM 772 C C . LEU A 1 97 ? -4.211 -3.344 12.155 1.00 86.56 97 LEU A C 1
ATOM 774 O O . LEU A 1 97 ? -5.061 -3.290 13.041 1.00 86.56 97 LEU A O 1
ATOM 778 N N . GLY A 1 98 ? -4.105 -4.398 11.338 1.00 74.25 98 GLY A N 1
ATOM 779 C CA . GLY A 1 98 ? -4.978 -5.578 11.388 1.00 74.25 98 GLY A CA 1
ATOM 780 C C . GLY A 1 98 ? -4.815 -6.453 12.631 1.00 74.25 98 GLY A C 1
ATOM 781 O O . GLY A 1 98 ? -5.751 -7.151 13.009 1.00 74.25 98 GLY A O 1
ATOM 782 N N . ARG A 1 99 ? -3.660 -6.399 13.307 1.00 69.94 99 ARG A N 1
ATOM 783 C CA . ARG A 1 99 ? -3.402 -7.178 14.533 1.00 69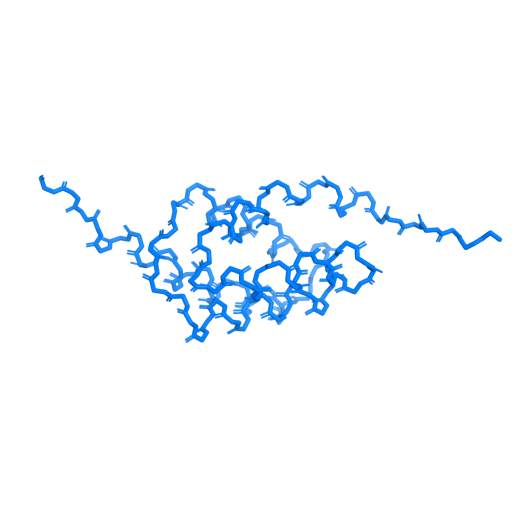.94 99 ARG A CA 1
ATOM 784 C C . ARG A 1 99 ? -4.013 -6.556 15.792 1.00 69.94 99 ARG A C 1
ATOM 786 O O . ARG A 1 99 ? -4.134 -7.247 16.793 1.00 69.94 99 ARG A O 1
ATOM 793 N N . GLY A 1 100 ? -4.386 -5.274 15.755 1.00 55.62 100 GLY A N 1
ATOM 794 C CA . GLY A 1 100 ? -5.039 -4.583 16.875 1.00 55.62 100 GLY A CA 1
ATOM 795 C C . GLY A 1 100 ? -6.549 -4.825 16.971 1.00 55.62 100 GLY A C 1
ATOM 796 O O . GLY A 1 100 ? -7.159 -4.471 17.977 1.00 55.62 100 GLY A O 1
ATOM 797 N N . VAL A 1 101 ? -7.153 -5.429 15.942 1.00 53.62 101 VAL A N 1
ATOM 798 C CA . VAL A 1 101 ? -8.579 -5.776 15.893 1.00 53.62 101 VAL A CA 1
ATOM 799 C C . VAL A 1 101 ? -8.739 -7.262 16.212 1.00 53.62 101 VAL A C 1
ATOM 801 O O . VAL A 1 101 ? -9.159 -8.065 15.383 1.00 53.62 101 VAL A O 1
ATOM 804 N N . GLU A 1 102 ? -8.361 -7.658 17.425 1.00 48.00 102 GLU A N 1
ATOM 805 C CA . GLU A 1 102 ? -8.814 -8.938 17.965 1.00 48.00 102 GLU A CA 1
ATOM 806 C C . GLU A 1 102 ? -10.296 -8.775 18.325 1.00 48.00 102 GLU A C 1
ATOM 808 O O . GLU A 1 102 ? -10.644 -8.187 19.351 1.00 48.00 102 GLU A O 1
ATOM 813 N N . PHE A 1 103 ? -11.189 -9.241 17.446 1.00 46.22 103 PHE A N 1
ATOM 814 C CA . PHE A 1 103 ? -12.592 -9.412 17.808 1.00 46.22 103 PHE A CA 1
ATOM 815 C C . PHE A 1 103 ? -12.653 -10.417 18.961 1.00 46.22 103 PHE A C 1
ATOM 817 O O . PHE A 1 103 ? -12.342 -11.596 18.785 1.00 46.22 103 PHE A O 1
ATOM 824 N N . SER A 1 104 ? -12.989 -9.902 20.142 1.00 40.62 104 SER A N 1
ATOM 825 C CA . SER A 1 104 ? -13.319 -10.687 21.332 1.00 40.62 104 SER A CA 1
ATOM 826 C C . SER A 1 104 ? -14.708 -11.300 21.202 1.00 40.62 104 SER A C 1
ATOM 828 O O . SER A 1 104 ? -15.573 -10.670 20.550 1.00 40.62 104 SER A O 1
#

Organism: NCBI:txid136857

pLDDT: mean 78.67, std 16.13, range [37.38, 95.69]

Radius of gyration: 13.96 Å; chains: 1; bounding box: 30×22×55 Å

Sequence (104 aa):
MTDVHLHSWTFKSFPAEAALLSYSDDPDWAYSVSFSMVGGEYEDGVDEMLDLLDLRQVTPVPRDVVEAVRKLFTDPEEWSDEEIEKANRVLDKVAALGRGVEFS